Protein AF-A0A1G6JTI0-F1 (afdb_monomer_lite)

Radius of gyration: 22.07 Å; chains: 1; bounding box: 32×40×83 Å

Organism: NCBI:txid938405

Foldseek 3Di:
DDDDDDDDDPPPPPDPPPDWDAKDKAKEWEQEPFFWAFKFKDAVVDDPPGDTPCHPPHTQDHGGMDMDMDGTQGQMKMKIATPVRDIDIDTRAGRVPFRYWYDYDVDIDTD

Sequence (111 aa):
MRHLLLLALLAGCAGPQGARCGPSQAVVENASSQPIEQLYLSPEGGPDSAADLLGQSPPLPTPGSMPVTLEGRGPYRLRLVWVTGRASELGNIDGCRTRRITIRDGILQAG

Structure (mmCIF, N/CA/C/O backbone):
data_AF-A0A1G6JTI0-F1
#
_entry.id   AF-A0A1G6JTI0-F1
#
loop_
_atom_site.group_PDB
_atom_site.id
_atom_site.type_symbol
_atom_site.label_atom_id
_atom_site.label_alt_id
_atom_site.label_comp_id
_atom_site.label_asym_id
_atom_site.label_entity_id
_atom_site.label_seq_id
_atom_site.pdbx_PDB_ins_code
_atom_site.Cartn_x
_atom_site.Cartn_y
_atom_site.Cartn_z
_atom_site.occupancy
_atom_site.B_iso_or_equiv
_atom_site.auth_seq_id
_atom_site.auth_comp_id
_atom_site.auth_asym_id
_atom_site.auth_atom_id
_atom_site.pdbx_PDB_model_num
ATOM 1 N N . MET A 1 1 ? 21.558 -30.245 -66.453 1.00 47.78 1 MET A N 1
ATOM 2 C CA . MET A 1 1 ? 22.408 -29.348 -65.637 1.00 47.78 1 MET A CA 1
ATOM 3 C C . MET A 1 1 ? 21.468 -28.346 -64.965 1.00 47.78 1 MET A C 1
ATOM 5 O O . MET A 1 1 ? 21.078 -27.382 -65.594 1.00 47.78 1 MET A O 1
ATOM 9 N N . ARG A 1 2 ? 20.731 -28.695 -63.906 1.00 65.88 2 ARG A N 1
ATOM 10 C CA . ARG A 1 2 ? 21.108 -28.708 -62.478 1.00 65.88 2 ARG A CA 1
ATOM 11 C C . ARG A 1 2 ? 22.018 -27.554 -62.050 1.00 65.88 2 ARG A C 1
ATOM 13 O O . ARG A 1 2 ? 23.191 -27.784 -61.806 1.00 65.88 2 ARG A O 1
ATOM 20 N N . HIS A 1 3 ? 21.426 -26.378 -61.862 1.00 47.09 3 HIS A N 1
ATOM 21 C CA . HIS A 1 3 ? 21.886 -25.421 -60.858 1.00 47.09 3 HIS A CA 1
ATOM 22 C C . HIS A 1 3 ? 20.681 -24.956 -60.036 1.00 47.09 3 HIS A C 1
ATOM 24 O O . HIS A 1 3 ? 19.933 -24.070 -60.432 1.00 47.09 3 HIS A O 1
ATOM 30 N N . LEU A 1 4 ? 20.481 -25.641 -58.903 1.00 60.12 4 LEU A N 1
ATOM 31 C CA . LEU A 1 4 ? 19.765 -25.099 -57.755 1.00 60.12 4 LEU A CA 1
ATOM 32 C C . LEU A 1 4 ? 20.536 -23.863 -57.280 1.00 60.12 4 LEU A C 1
ATOM 34 O O . LEU A 1 4 ? 21.728 -23.979 -56.995 1.00 60.12 4 LEU A O 1
ATOM 38 N N . LEU A 1 5 ? 19.859 -22.733 -57.106 1.00 59.22 5 LEU A N 1
ATOM 39 C CA . LEU A 1 5 ? 20.320 -21.702 -56.184 1.00 59.22 5 LEU A CA 1
ATOM 40 C C . LEU A 1 5 ? 19.212 -21.431 -55.173 1.00 59.22 5 LEU A C 1
ATOM 42 O O . LEU A 1 5 ? 18.189 -20.819 -55.471 1.00 59.22 5 LEU A O 1
ATOM 46 N N . LEU A 1 6 ? 19.442 -21.983 -53.981 1.00 61.78 6 LEU A N 1
ATOM 47 C CA . LEU A 1 6 ? 18.725 -21.687 -52.757 1.00 61.78 6 LEU A CA 1
ATOM 48 C C . LEU A 1 6 ? 18.974 -20.221 -52.391 1.00 61.78 6 LEU A C 1
ATOM 50 O O . LEU A 1 6 ? 20.123 -19.828 -52.191 1.00 61.78 6 LEU A O 1
ATOM 54 N N . LEU A 1 7 ? 17.909 -19.437 -52.250 1.00 59.31 7 LEU A N 1
ATOM 55 C CA . LEU A 1 7 ? 17.964 -18.141 -51.583 1.00 59.31 7 LEU A CA 1
ATOM 56 C C . LEU A 1 7 ? 17.399 -18.286 -50.172 1.00 59.31 7 LEU A C 1
ATOM 58 O O . LEU A 1 7 ? 16.296 -18.783 -49.956 1.00 59.31 7 LEU A O 1
ATOM 62 N N . ALA A 1 8 ? 18.264 -17.919 -49.234 1.00 62.25 8 ALA A N 1
ATOM 63 C CA . ALA A 1 8 ? 18.180 -18.132 -47.805 1.00 62.25 8 ALA A CA 1
ATOM 64 C C . ALA A 1 8 ? 16.937 -17.501 -47.161 1.00 62.25 8 ALA A C 1
ATOM 66 O O . ALA A 1 8 ? 16.649 -16.318 -47.337 1.00 62.25 8 ALA A O 1
ATOM 67 N N . LEU A 1 9 ? 16.259 -18.298 -46.334 1.00 62.22 9 LEU A N 1
ATOM 68 C CA . LEU A 1 9 ? 15.294 -17.841 -45.341 1.00 62.22 9 LEU A CA 1
ATOM 69 C C . LEU A 1 9 ? 16.033 -17.059 -44.246 1.00 62.22 9 LEU A C 1
ATOM 71 O O . LEU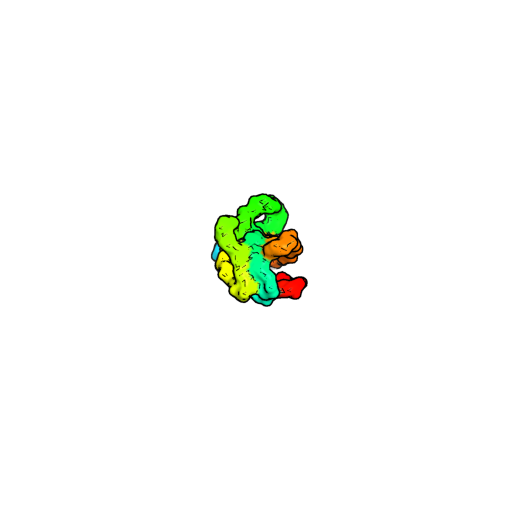 A 1 9 ? 16.624 -17.647 -43.342 1.00 62.22 9 LEU A O 1
ATOM 75 N N . LEU A 1 10 ? 15.981 -15.731 -44.305 1.00 62.00 10 LEU A N 1
ATOM 76 C CA . LEU A 1 10 ? 16.309 -14.879 -43.164 1.00 62.00 10 LEU A CA 1
ATOM 77 C C . LEU A 1 10 ? 15.088 -14.816 -42.240 1.00 62.00 10 LEU A C 1
ATOM 79 O O . LEU A 1 10 ? 14.295 -13.877 -42.280 1.00 62.00 10 LEU A O 1
ATOM 83 N N . ALA A 1 11 ? 14.925 -15.845 -41.408 1.00 60.16 11 ALA A N 1
ATOM 84 C CA . ALA A 1 11 ? 14.060 -15.778 -40.239 1.00 60.16 11 ALA A CA 1
ATOM 85 C C . ALA A 1 11 ? 14.731 -14.857 -39.209 1.00 60.16 11 ALA A C 1
ATOM 87 O O . ALA A 1 11 ? 15.565 -15.283 -38.412 1.00 60.16 11 ALA A O 1
ATOM 88 N N . GLY A 1 12 ? 14.413 -13.564 -39.272 1.00 56.69 12 GLY A N 1
ATOM 89 C CA . GLY A 1 12 ? 14.781 -12.618 -38.230 1.00 56.69 12 GLY A CA 1
ATOM 90 C C . GLY A 1 12 ? 14.101 -13.025 -36.928 1.00 56.69 12 GLY A C 1
ATOM 91 O O . GLY A 1 12 ? 12.892 -12.860 -36.779 1.00 56.69 12 GLY A O 1
ATOM 92 N N . CYS A 1 13 ? 14.872 -13.563 -35.986 1.00 52.47 13 CYS A N 1
ATOM 93 C CA . CYS A 1 13 ? 14.437 -13.737 -34.609 1.00 52.47 13 CYS A CA 1
ATOM 94 C C . CYS A 1 13 ? 14.191 -12.353 -33.993 1.00 52.47 13 CYS A C 1
ATOM 96 O O . CYS A 1 13 ? 15.066 -11.785 -33.342 1.00 52.47 13 CYS A O 1
ATOM 98 N N . ALA A 1 14 ? 12.990 -11.805 -34.170 1.00 61.97 14 ALA A N 1
ATOM 99 C CA . ALA A 1 14 ? 12.449 -10.827 -33.242 1.00 61.97 14 ALA A CA 1
ATOM 100 C C . ALA A 1 14 ? 12.156 -11.578 -31.936 1.00 61.97 14 ALA A C 1
ATOM 102 O O . ALA A 1 14 ? 11.038 -12.025 -31.687 1.00 61.97 14 ALA A O 1
ATOM 103 N N . GLY A 1 15 ? 13.200 -11.800 -31.133 1.00 58.91 15 GLY A N 1
ATOM 104 C CA . GLY A 1 15 ? 13.031 -12.284 -29.770 1.00 58.91 15 GLY A CA 1
ATOM 105 C C . GLY A 1 15 ? 12.075 -11.341 -29.034 1.00 58.91 15 GLY A C 1
ATOM 106 O O . GLY A 1 15 ? 12.094 -10.134 -29.306 1.00 58.91 15 GLY A O 1
ATOM 107 N N . PRO A 1 16 ? 11.216 -11.848 -28.135 1.00 55.41 16 PRO A N 1
ATOM 108 C CA . PRO A 1 16 ? 10.340 -10.993 -27.359 1.00 55.41 16 PRO A CA 1
ATOM 109 C C . PRO A 1 16 ? 11.230 -10.034 -26.575 1.00 55.41 16 PRO A C 1
ATOM 111 O O . PRO A 1 16 ? 11.924 -10.418 -25.635 1.00 55.41 16 PRO A O 1
ATOM 114 N N . GLN A 1 17 ? 11.239 -8.775 -27.003 1.00 58.72 17 GLN A N 1
ATOM 115 C CA . GLN A 1 17 ? 11.783 -7.672 -26.239 1.00 58.72 17 GLN A CA 1
ATOM 116 C C . GLN A 1 17 ? 10.899 -7.609 -24.999 1.00 58.72 17 GLN A C 1
ATOM 118 O O . GLN A 1 17 ? 9.807 -7.046 -25.047 1.00 58.72 17 GLN A O 1
ATOM 123 N N . GLY A 1 18 ? 11.293 -8.317 -23.9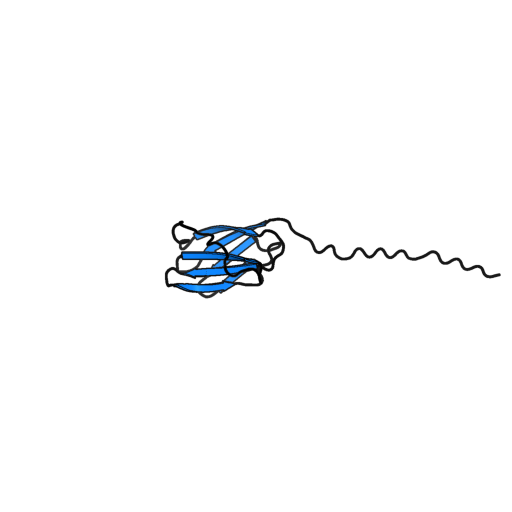36 1.00 56.34 18 GLY A N 1
ATOM 124 C CA . GLY A 1 18 ? 10.550 -8.350 -22.686 1.00 56.34 18 GLY A CA 1
ATOM 125 C C . GLY A 1 18 ? 10.293 -6.908 -22.295 1.00 56.34 18 GLY A C 1
ATOM 126 O O . GLY A 1 18 ? 11.250 -6.188 -22.027 1.00 56.34 18 GLY A O 1
ATOM 127 N N . ALA A 1 19 ? 9.033 -6.473 -22.387 1.00 58.88 19 ALA A N 1
ATOM 128 C CA . ALA A 1 19 ? 8.677 -5.070 -22.256 1.00 58.88 19 ALA A CA 1
ATOM 129 C C . ALA A 1 19 ? 9.246 -4.547 -20.934 1.00 58.88 19 ALA A C 1
ATOM 131 O O . ALA A 1 19 ? 8.755 -4.901 -19.856 1.00 58.88 19 ALA A O 1
ATOM 132 N N . ARG A 1 20 ? 10.334 -3.779 -21.019 1.00 72.06 20 ARG A N 1
ATOM 133 C CA . ARG A 1 20 ? 10.845 -2.995 -19.905 1.00 72.06 20 ARG A CA 1
ATOM 134 C C . ARG A 1 20 ? 9.880 -1.827 -19.810 1.00 72.06 20 ARG A C 1
ATOM 136 O O . ARG A 1 20 ? 9.929 -0.925 -20.639 1.00 72.06 20 ARG A O 1
ATOM 143 N N . CYS A 1 21 ? 8.922 -1.914 -18.894 1.00 85.44 21 CYS A N 1
ATOM 144 C CA . CYS A 1 21 ? 8.162 -0.732 -18.529 1.00 85.44 21 CYS A CA 1
ATOM 145 C C . CYS A 1 21 ? 9.095 0.205 -17.757 1.00 85.44 21 CYS A C 1
ATOM 147 O O . CYS A 1 21 ? 9.980 -0.258 -17.034 1.00 85.44 21 CYS A O 1
ATOM 149 N N . GLY A 1 22 ? 8.920 1.508 -17.960 1.00 89.44 22 GLY A N 1
ATOM 150 C CA . GLY A 1 22 ? 9.573 2.506 -17.122 1.00 89.44 22 GLY A CA 1
ATOM 151 C C . GLY A 1 22 ? 8.922 2.597 -15.737 1.00 89.44 22 GLY A C 1
ATOM 152 O O . GLY A 1 22 ? 8.016 1.811 -15.429 1.00 89.44 22 GLY A O 1
ATOM 153 N N . PRO A 1 23 ? 9.343 3.589 -14.939 1.00 93.19 23 PRO A N 1
ATOM 154 C CA . PRO A 1 23 ? 8.729 3.894 -13.660 1.00 93.19 23 PRO A CA 1
ATOM 155 C C . PRO A 1 23 ? 7.220 4.088 -13.784 1.00 93.19 23 PRO A C 1
ATOM 157 O O . PRO A 1 23 ? 6.707 4.620 -14.774 1.00 93.19 23 PRO A O 1
ATOM 160 N N . SER A 1 24 ? 6.501 3.626 -12.775 1.00 93.06 24 SER A N 1
ATOM 161 C CA . SER A 1 24 ? 5.057 3.484 -12.814 1.00 93.06 24 SER A CA 1
ATOM 162 C C . SER A 1 24 ? 4.477 3.813 -11.437 1.00 93.06 24 SER A C 1
ATOM 164 O O . SER A 1 24 ? 5.050 3.451 -10.412 1.00 93.06 24 SER A O 1
ATOM 166 N N . GLN A 1 25 ? 3.366 4.554 -11.403 1.00 96.19 25 GLN A N 1
ATOM 167 C CA . GLN A 1 25 ? 2.680 4.868 -10.149 1.00 96.19 25 GLN A CA 1
ATOM 168 C C . GLN A 1 25 ? 1.652 3.788 -9.816 1.00 96.19 25 GLN A C 1
ATOM 170 O O . GLN A 1 25 ? 0.908 3.326 -10.694 1.00 96.19 25 GLN A O 1
ATOM 175 N N . ALA A 1 26 ? 1.598 3.438 -8.535 1.00 97.44 26 ALA A N 1
ATOM 176 C CA . ALA A 1 26 ? 0.549 2.642 -7.924 1.00 97.44 26 ALA A CA 1
ATOM 177 C C . ALA A 1 26 ? 0.048 3.329 -6.646 1.00 97.44 26 ALA A C 1
ATOM 179 O O . ALA A 1 26 ? 0.697 4.219 -6.098 1.00 97.44 26 ALA A O 1
ATOM 180 N N . VAL A 1 27 ? -1.118 2.915 -6.164 1.00 98.50 27 VAL A N 1
ATOM 181 C CA . VAL A 1 27 ? -1.680 3.378 -4.890 1.00 98.50 27 VAL A CA 1
ATOM 182 C C . VAL A 1 27 ? -1.722 2.207 -3.926 1.00 98.50 27 VAL A C 1
ATOM 184 O O . VAL A 1 27 ? -2.291 1.173 -4.279 1.00 98.50 27 VAL A O 1
ATOM 187 N N . VAL A 1 28 ? -1.179 2.360 -2.715 1.00 98.44 28 VAL A N 1
ATOM 188 C CA . VAL A 1 28 ? -1.507 1.434 -1.622 1.00 98.44 28 VAL A CA 1
ATOM 189 C C . VAL A 1 28 ? -2.682 1.992 -0.834 1.00 98.44 28 VAL A C 1
ATOM 191 O O . VAL A 1 28 ? -2.697 3.157 -0.442 1.00 98.44 28 VAL A O 1
ATOM 194 N N . GLU A 1 29 ? -3.691 1.153 -0.658 1.00 98.62 29 GLU A N 1
ATOM 195 C CA . GLU A 1 29 ? -4.968 1.467 -0.037 1.00 98.62 29 GLU A CA 1
ATOM 196 C C . GLU A 1 29 ? -5.116 0.627 1.231 1.00 98.62 29 GLU A C 1
ATOM 198 O O . GLU A 1 29 ? -5.204 -0.603 1.171 1.00 98.62 29 GLU A O 1
ATOM 203 N N . ASN A 1 30 ? -5.161 1.298 2.379 1.00 98.50 30 ASN A N 1
ATOM 204 C CA . ASN A 1 30 ? -5.548 0.693 3.638 1.00 98.50 30 ASN A CA 1
ATOM 205 C C . ASN A 1 30 ? -7.079 0.648 3.729 1.00 98.50 30 ASN A C 1
ATOM 207 O O . ASN A 1 30 ? -7.730 1.625 4.102 1.00 98.50 30 ASN A O 1
ATOM 211 N N . ALA A 1 31 ? -7.641 -0.503 3.370 1.00 98.19 31 ALA A N 1
ATOM 212 C CA . ALA A 1 31 ? -9.060 -0.831 3.485 1.00 98.19 31 ALA A CA 1
ATOM 213 C C . ALA A 1 31 ? -9.312 -1.851 4.614 1.00 98.19 31 ALA A C 1
ATOM 215 O O . ALA A 1 31 ? -10.278 -2.616 4.563 1.00 98.19 31 ALA A O 1
ATOM 216 N N . SER A 1 32 ? -8.406 -1.910 5.592 1.00 97.81 32 SER A N 1
ATOM 217 C CA . SER A 1 32 ? -8.482 -2.805 6.746 1.00 97.81 32 SER A CA 1
ATOM 218 C C . SER A 1 32 ? -9.158 -2.132 7.945 1.00 97.81 32 SER A C 1
ATOM 220 O O . SER A 1 32 ? -9.600 -0.984 7.869 1.00 97.81 32 SER A O 1
ATOM 222 N N . SER A 1 33 ? -9.208 -2.835 9.073 1.00 96.94 33 SER A N 1
ATOM 223 C CA . SER A 1 33 ? -9.684 -2.305 10.354 1.00 96.94 33 SER A CA 1
ATOM 224 C C . SER A 1 33 ? -8.618 -1.559 11.174 1.00 96.94 33 SER A C 1
ATOM 226 O O . SER A 1 33 ? -8.952 -0.993 12.215 1.00 96.94 33 SER A O 1
ATOM 228 N N . GLN A 1 34 ? -7.348 -1.554 10.750 1.00 97.69 34 GLN A N 1
ATOM 229 C CA . GLN A 1 34 ? -6.223 -1.067 11.559 1.00 97.69 34 GLN A CA 1
ATOM 230 C C . GLN A 1 34 ? -5.331 -0.072 10.800 1.00 97.69 34 GLN A C 1
ATOM 232 O O . GLN A 1 34 ? -5.047 -0.272 9.619 1.00 97.69 34 GLN A O 1
ATOM 237 N N . PRO A 1 35 ? -4.820 0.981 11.464 1.00 98.25 35 PRO A N 1
ATOM 238 C CA . PRO A 1 35 ? -3.794 1.832 10.875 1.00 98.25 35 PRO A CA 1
ATOM 239 C C . PRO A 1 35 ? -2.470 1.086 10.660 1.00 98.25 35 PRO A C 1
ATOM 241 O O . PRO A 1 35 ? -2.107 0.182 11.422 1.00 98.25 35 PRO A O 1
ATOM 244 N N . ILE A 1 36 ? -1.729 1.509 9.640 1.00 98.31 36 ILE A N 1
ATOM 245 C CA . ILE A 1 36 ? -0.403 0.978 9.305 1.00 98.31 36 ILE A CA 1
ATOM 246 C C . ILE A 1 36 ? 0.644 1.977 9.782 1.00 98.31 36 ILE A C 1
ATOM 248 O O . ILE A 1 36 ? 0.626 3.129 9.362 1.00 98.31 36 ILE A O 1
ATOM 252 N N . GLU A 1 37 ? 1.540 1.537 10.656 1.00 97.75 37 GLU A N 1
ATOM 253 C CA . GLU A 1 37 ? 2.589 2.374 11.240 1.00 97.75 37 GLU A CA 1
ATOM 254 C C . GLU A 1 37 ? 3.826 2.460 10.347 1.00 97.75 37 GLU A C 1
ATOM 256 O O . GLU A 1 37 ? 4.443 3.514 10.281 1.00 97.75 37 GLU A O 1
ATOM 261 N N . GLN A 1 38 ? 4.164 1.378 9.638 1.00 97.31 38 GLN A N 1
ATOM 262 C CA . GLN A 1 38 ? 5.346 1.327 8.772 1.00 97.31 38 GLN A CA 1
ATOM 263 C C . GLN A 1 38 ? 5.012 0.64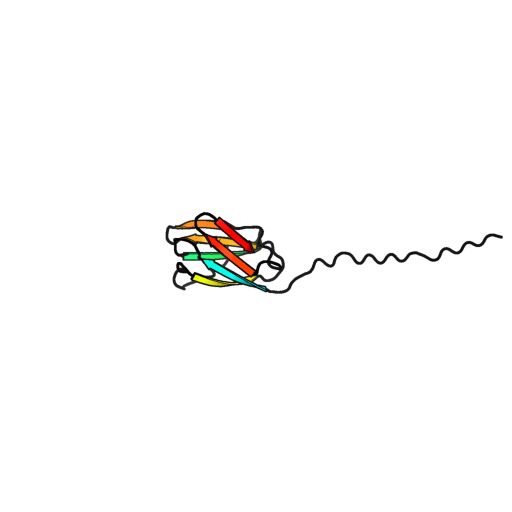1 7.453 1.00 97.31 38 GLN A C 1
ATOM 265 O O . GLN A 1 38 ? 4.298 -0.370 7.434 1.00 97.31 38 GLN A O 1
ATOM 270 N N . LEU A 1 39 ? 5.558 1.156 6.352 1.00 97.12 39 LEU A N 1
ATOM 271 C CA . LEU A 1 39 ? 5.344 0.609 5.017 1.00 97.12 39 LEU A CA 1
ATOM 272 C C . LEU A 1 39 ? 6.654 0.572 4.235 1.00 97.12 39 LEU A C 1
ATOM 274 O O . LEU A 1 39 ? 7.318 1.585 4.060 1.00 97.12 39 LEU A O 1
ATOM 278 N N . TYR A 1 40 ? 6.986 -0.589 3.688 1.00 96.38 40 TYR A N 1
ATOM 279 C CA . TYR A 1 40 ? 8.209 -0.816 2.933 1.00 96.38 40 TYR A CA 1
ATOM 280 C C . TYR A 1 40 ? 7.873 -1.413 1.573 1.00 96.38 40 TYR A C 1
ATOM 282 O O . TYR A 1 40 ? 7.072 -2.346 1.478 1.00 96.38 40 TYR A O 1
ATOM 290 N N . LEU A 1 41 ? 8.521 -0.908 0.526 1.00 95.56 41 LEU A N 1
ATOM 291 C CA . LEU A 1 41 ? 8.433 -1.447 -0.827 1.00 95.56 41 LEU A CA 1
ATOM 292 C C . LEU A 1 41 ? 9.845 -1.627 -1.373 1.00 95.56 41 LEU A C 1
ATOM 294 O O . LEU A 1 41 ? 10.612 -0.668 -1.450 1.00 95.56 41 LEU A O 1
ATOM 298 N N . SER A 1 42 ? 10.190 -2.850 -1.756 1.00 94.25 42 SER A N 1
ATOM 299 C CA . SER A 1 42 ? 11.513 -3.173 -2.288 1.00 94.25 42 SER A CA 1
ATOM 300 C C . SER A 1 42 ? 11.431 -4.179 -3.433 1.00 94.25 42 SER A C 1
ATOM 302 O O . SER A 1 42 ? 10.461 -4.933 -3.523 1.00 94.25 42 SER A O 1
ATOM 304 N N . PRO A 1 43 ? 12.422 -4.212 -4.340 1.00 93.62 43 PRO A N 1
ATOM 305 C CA . PRO A 1 43 ? 12.581 -5.334 -5.258 1.00 93.62 43 PRO A CA 1
ATOM 306 C C . PRO A 1 43 ? 12.748 -6.643 -4.475 1.00 93.62 43 PRO A C 1
ATOM 308 O O . PRO A 1 43 ? 13.444 -6.673 -3.456 1.00 93.62 43 PRO A O 1
ATOM 311 N N . GLU A 1 44 ? 12.153 -7.738 -4.945 1.00 91.31 44 GLU A N 1
ATOM 312 C CA . GLU A 1 44 ? 12.393 -9.047 -4.336 1.00 91.31 44 GLU A CA 1
ATOM 313 C C . GLU A 1 44 ? 13.867 -9.444 -4.464 1.00 91.31 44 GLU A C 1
ATOM 315 O O . GLU A 1 44 ? 14.499 -9.253 -5.503 1.00 91.31 44 GLU A O 1
ATOM 320 N N . GLY A 1 45 ? 14.427 -9.983 -3.379 1.00 83.00 45 GLY A N 1
ATOM 321 C CA . GLY A 1 45 ? 15.858 -10.289 -3.285 1.00 83.00 45 GLY A CA 1
ATOM 322 C C . GLY A 1 45 ? 16.757 -9.057 -3.115 1.00 83.00 45 GLY A C 1
ATOM 323 O O . GLY A 1 45 ? 17.970 -9.210 -2.988 1.00 83.00 45 GLY A O 1
ATOM 324 N N . GLY A 1 46 ? 16.182 -7.849 -3.091 1.00 78.81 46 GLY A N 1
ATOM 325 C CA . GLY A 1 46 ? 16.866 -6.639 -2.651 1.00 78.81 46 GLY A CA 1
ATOM 326 C C . GLY A 1 46 ? 17.139 -6.644 -1.140 1.00 78.81 46 GLY A C 1
ATOM 327 O O . GLY A 1 46 ? 16.659 -7.525 -0.424 1.00 78.81 46 GLY A O 1
ATOM 328 N N . PRO A 1 47 ? 17.910 -5.667 -0.639 1.00 76.31 47 PRO A N 1
ATOM 329 C CA . PRO A 1 47 ? 18.193 -5.556 0.786 1.00 76.31 47 PRO A CA 1
ATOM 330 C C . PRO A 1 47 ? 16.904 -5.368 1.596 1.00 76.31 47 PRO A C 1
ATOM 332 O O . PRO A 1 47 ? 16.025 -4.595 1.212 1.00 76.31 47 PRO A O 1
ATOM 335 N N . ASP A 1 48 ? 16.835 -6.015 2.760 1.00 68.31 48 ASP A N 1
ATOM 336 C CA . ASP A 1 48 ? 15.722 -5.860 3.712 1.00 68.31 48 ASP A CA 1
ATOM 337 C C . ASP A 1 48 ? 15.638 -4.435 4.294 1.00 68.31 48 ASP A C 1
ATOM 339 O O . ASP A 1 48 ? 14.632 -4.042 4.878 1.00 68.31 48 ASP A O 1
ATOM 343 N N . SER A 1 49 ? 16.695 -3.641 4.106 1.00 63.78 49 SER A N 1
ATOM 344 C CA . SER A 1 49 ? 16.881 -2.272 4.598 1.00 63.78 49 SER A CA 1
ATOM 345 C C . SER A 1 49 ? 16.144 -1.207 3.772 1.00 63.78 49 SER A C 1
ATOM 347 O O . SER A 1 49 ? 16.661 -0.104 3.589 1.00 63.78 49 SER A O 1
ATOM 349 N N . ALA A 1 50 ? 14.967 -1.521 3.230 1.00 83.81 50 ALA A N 1
ATOM 350 C CA . ALA A 1 50 ? 14.157 -0.524 2.539 1.00 83.81 50 ALA A CA 1
ATOM 351 C C . ALA A 1 50 ? 13.797 0.620 3.499 1.00 83.81 50 ALA A C 1
ATOM 353 O O . ALA A 1 50 ? 13.512 0.390 4.675 1.00 83.81 50 ALA A O 1
ATOM 354 N N . ALA A 1 51 ? 13.817 1.856 3.000 1.00 91.38 51 ALA A N 1
ATOM 355 C CA . ALA A 1 51 ? 13.350 2.990 3.781 1.00 91.38 51 ALA A CA 1
ATOM 356 C C . ALA A 1 51 ? 11.846 2.849 4.055 1.00 91.38 51 ALA A C 1
ATOM 358 O O . ALA A 1 51 ? 11.094 2.404 3.185 1.00 91.38 51 ALA A O 1
ATOM 359 N N . ASP A 1 52 ? 11.422 3.244 5.255 1.00 95.12 52 ASP A N 1
ATOM 360 C CA . ASP A 1 52 ? 10.001 3.364 5.565 1.00 95.12 52 ASP A CA 1
ATOM 361 C C . ASP A 1 52 ? 9.400 4.499 4.730 1.00 95.12 52 ASP A C 1
ATOM 363 O O . ASP A 1 52 ? 9.845 5.647 4.802 1.00 95.12 52 ASP A O 1
ATOM 367 N N . LEU A 1 53 ? 8.400 4.162 3.922 1.00 95.81 53 LEU A N 1
ATOM 368 C CA . LEU A 1 53 ? 7.719 5.075 3.014 1.00 95.81 53 LEU A CA 1
ATOM 369 C C . LEU A 1 53 ? 6.816 6.069 3.748 1.00 95.81 53 LEU A C 1
ATOM 371 O O . LEU A 1 53 ? 6.517 7.126 3.195 1.00 95.81 53 LEU A O 1
ATOM 375 N N . LEU A 1 54 ? 6.380 5.751 4.971 1.00 96.00 54 LEU A N 1
ATOM 376 C CA . LEU A 1 54 ? 5.655 6.697 5.824 1.00 96.00 54 LEU A CA 1
ATOM 377 C C . LEU A 1 54 ? 6.626 7.662 6.516 1.00 96.00 54 LEU A C 1
ATOM 379 O O . LEU A 1 54 ? 6.302 8.834 6.733 1.00 96.00 54 LEU A O 1
ATOM 383 N N . GLY A 1 55 ? 7.848 7.203 6.795 1.00 90.81 55 GLY A N 1
ATOM 384 C CA . GLY A 1 55 ? 8.904 7.995 7.411 1.00 90.81 55 GLY A CA 1
ATOM 385 C C . GLY A 1 55 ? 8.497 8.502 8.795 1.00 90.81 55 GLY A C 1
ATOM 386 O O . GLY A 1 55 ? 8.241 7.720 9.699 1.00 90.81 55 GLY A O 1
ATOM 387 N N . GLN A 1 56 ? 8.457 9.826 8.966 1.00 88.44 56 GLN A N 1
ATOM 388 C CA . GLN A 1 56 ? 8.000 10.473 10.208 1.00 88.44 56 GLN A CA 1
ATOM 389 C C . GLN A 1 56 ? 6.519 10.886 10.157 1.00 88.44 56 GLN A C 1
ATOM 391 O O . GLN A 1 56 ? 6.036 11.582 11.050 1.00 88.44 56 GLN A O 1
ATOM 396 N N . SER A 1 57 ? 5.805 10.522 9.091 1.00 89.75 57 SER A N 1
ATOM 397 C CA . SER A 1 57 ? 4.383 10.833 8.958 1.00 89.75 57 SER A CA 1
ATOM 398 C C . SER A 1 57 ? 3.561 10.027 9.967 1.00 89.75 57 SER A C 1
ATOM 400 O O . SER A 1 57 ? 3.986 8.951 10.388 1.00 89.75 57 SER A O 1
ATOM 402 N N . PRO A 1 58 ? 2.358 10.498 10.338 1.00 94.81 58 PRO A N 1
ATOM 403 C CA . PRO A 1 58 ? 1.418 9.675 11.086 1.00 94.81 58 PRO A CA 1
ATOM 404 C C . PRO A 1 58 ? 1.132 8.340 10.372 1.00 94.81 58 PRO A C 1
ATOM 406 O O . PRO A 1 58 ? 1.220 8.288 9.139 1.00 94.81 58 PRO A O 1
ATOM 409 N N . PRO A 1 59 ? 0.720 7.293 11.113 1.00 97.69 59 PRO A N 1
ATOM 410 C CA . PRO A 1 59 ? 0.287 6.028 10.529 1.00 97.69 59 PRO A CA 1
ATOM 411 C C . PRO A 1 59 ? -0.744 6.225 9.412 1.00 97.69 59 PRO A C 1
ATOM 413 O O . PRO A 1 59 ? -1.634 7.073 9.527 1.00 97.69 59 PRO A O 1
ATOM 416 N N . LEU A 1 60 ? -0.675 5.409 8.357 1.00 98.19 60 LEU A N 1
ATOM 417 C CA . LEU A 1 60 ? -1.671 5.412 7.287 1.00 98.19 60 LEU A CA 1
ATOM 418 C C . LEU A 1 60 ? -3.031 4.980 7.876 1.00 98.19 60 LEU A C 1
ATOM 420 O O . LEU A 1 60 ? -3.160 3.828 8.310 1.00 98.19 60 LEU A O 1
ATOM 424 N N . PRO A 1 61 ? -4.041 5.871 7.923 1.00 97.94 61 PRO A N 1
ATOM 425 C CA . PRO A 1 61 ? -5.281 5.624 8.655 1.00 97.94 61 PRO A CA 1
ATOM 426 C C . PRO A 1 61 ? -6.180 4.596 7.957 1.00 97.94 61 PRO A C 1
ATOM 428 O O . PRO A 1 61 ? -5.895 4.148 6.847 1.00 97.94 61 PRO A O 1
ATOM 431 N N . THR A 1 62 ? -7.291 4.257 8.619 1.00 95.88 62 THR A N 1
ATOM 432 C CA . THR A 1 62 ? -8.392 3.456 8.068 1.00 95.88 62 THR A CA 1
ATOM 433 C C . THR A 1 62 ? -9.646 4.334 7.923 1.00 95.88 62 THR A C 1
ATOM 435 O O . THR A 1 62 ? -10.095 4.895 8.925 1.00 95.88 62 THR A O 1
ATOM 438 N N . PRO A 1 63 ? -10.249 4.446 6.725 1.00 96.12 63 PRO A N 1
ATOM 439 C CA . PRO A 1 63 ? -9.631 4.169 5.428 1.00 96.12 63 PRO A CA 1
ATOM 440 C C . PRO A 1 63 ? -8.509 5.178 5.123 1.00 96.12 63 PRO A C 1
ATOM 442 O O . PRO A 1 63 ? -8.539 6.318 5.588 1.00 96.12 63 PRO A O 1
ATOM 445 N N . GLY A 1 64 ? -7.536 4.780 4.309 1.00 97.81 64 GLY A N 1
ATOM 446 C CA . GLY A 1 64 ? -6.428 5.648 3.909 1.00 97.81 64 GLY A CA 1
ATOM 447 C C . GLY A 1 64 ? -5.734 5.152 2.648 1.00 97.81 64 GLY A C 1
ATOM 448 O O . GLY A 1 64 ? -5.837 3.982 2.288 1.00 97.81 64 GLY A O 1
ATOM 449 N N . SER A 1 65 ? -5.019 6.033 1.954 1.00 98.00 65 SER A N 1
ATOM 450 C CA . SER A 1 65 ? -4.236 5.644 0.780 1.00 98.00 65 SER A CA 1
ATOM 451 C C . SER A 1 65 ? -3.018 6.530 0.586 1.00 98.00 65 SER A C 1
ATOM 453 O O . SER A 1 65 ? -3.074 7.719 0.901 1.00 98.00 65 SER A O 1
ATOM 455 N N . MET A 1 66 ? -1.962 5.980 -0.006 1.00 97.75 66 MET A N 1
ATOM 456 C CA . MET A 1 66 ? -0.789 6.746 -0.419 1.00 97.75 66 MET A CA 1
ATOM 457 C C . MET A 1 66 ? -0.260 6.278 -1.780 1.00 97.75 66 MET A C 1
ATOM 459 O O . MET A 1 66 ? -0.347 5.086 -2.098 1.00 97.75 66 MET A O 1
ATOM 463 N N . PRO A 1 67 ? 0.286 7.192 -2.599 1.00 97.56 67 PRO A N 1
ATOM 464 C CA . PRO A 1 67 ? 0.961 6.817 -3.830 1.00 97.56 67 PRO A CA 1
ATOM 465 C C . PRO A 1 67 ? 2.321 6.173 -3.535 1.00 97.56 67 PRO A C 1
ATOM 467 O O . PRO A 1 67 ? 3.009 6.548 -2.586 1.00 97.56 67 PRO A O 1
ATOM 470 N N . VAL A 1 68 ? 2.724 5.238 -4.390 1.00 96.31 68 VAL A N 1
ATOM 471 C CA . VAL A 1 68 ? 4.061 4.635 -4.417 1.00 96.31 68 VAL A CA 1
ATOM 472 C C . VAL A 1 68 ? 4.557 4.531 -5.857 1.00 96.31 68 VAL A C 1
ATOM 474 O O . VAL A 1 68 ? 3.763 4.415 -6.796 1.00 96.31 68 VAL A O 1
ATOM 477 N N . THR A 1 69 ? 5.877 4.551 -6.030 1.00 95.38 69 THR A N 1
ATOM 478 C CA . THR A 1 69 ? 6.520 4.399 -7.339 1.00 95.38 69 THR A CA 1
ATOM 479 C C . THR A 1 69 ? 7.153 3.017 -7.459 1.00 95.38 69 THR A C 1
ATOM 481 O O . THR A 1 69 ? 7.858 2.559 -6.562 1.00 95.38 69 THR A O 1
ATOM 484 N N . LEU A 1 70 ? 6.903 2.359 -8.588 1.00 94.62 70 LEU A N 1
ATOM 485 C CA . LEU A 1 70 ? 7.515 1.101 -9.001 1.00 94.62 70 LEU A CA 1
ATOM 486 C C . LEU A 1 70 ? 8.442 1.409 -10.179 1.00 94.62 70 LEU A C 1
ATOM 488 O O . LEU A 1 70 ? 7.976 1.735 -11.266 1.00 94.62 70 LEU A O 1
ATOM 492 N N . GLU A 1 71 ? 9.753 1.326 -9.964 1.00 92.00 71 GLU A N 1
ATOM 493 C CA . GLU A 1 71 ? 10.790 1.742 -10.931 1.00 92.00 71 GLU A CA 1
ATOM 494 C C . GLU A 1 71 ? 10.889 0.876 -12.208 1.00 92.00 71 GLU A C 1
ATOM 496 O O . GLU A 1 71 ? 11.666 1.175 -13.114 1.00 92.00 71 GLU A O 1
ATOM 501 N N . GLY A 1 72 ? 10.119 -0.208 -12.311 1.00 91.25 72 GLY A N 1
ATOM 502 C CA . GLY A 1 72 ? 10.118 -1.088 -13.474 1.00 91.25 72 GLY A CA 1
ATOM 503 C C . GLY A 1 72 ? 9.286 -2.347 -13.257 1.00 91.25 72 GLY A C 1
ATOM 504 O O . GLY A 1 72 ? 8.299 -2.344 -12.531 1.00 91.25 72 GLY A O 1
ATOM 505 N N . ARG A 1 73 ? 9.679 -3.452 -13.900 1.00 89.75 73 ARG A N 1
ATOM 506 C CA . ARG A 1 73 ? 8.890 -4.698 -13.923 1.00 89.75 73 ARG A CA 1
ATOM 507 C C . ARG A 1 73 ? 8.786 -5.417 -12.573 1.00 89.75 73 ARG A C 1
ATOM 509 O O . ARG A 1 73 ? 7.773 -6.059 -12.323 1.00 89.75 73 ARG A O 1
ATOM 516 N N . GLY A 1 74 ? 9.796 -5.322 -11.713 1.00 87.19 74 GLY A N 1
ATOM 517 C CA . GLY A 1 74 ? 9.875 -6.126 -10.489 1.00 87.19 74 GLY A CA 1
ATOM 518 C C . GLY A 1 74 ? 10.491 -7.518 -10.721 1.00 87.19 74 GLY A C 1
ATOM 519 O O . GLY A 1 74 ? 11.260 -7.670 -11.678 1.00 87.19 74 GLY A O 1
ATOM 520 N N . PRO A 1 75 ? 10.168 -8.524 -9.884 1.00 93.50 75 PRO A N 1
ATOM 521 C CA . PRO A 1 75 ? 9.112 -8.494 -8.866 1.00 93.50 75 PRO A CA 1
ATOM 522 C C . PRO A 1 75 ? 9.450 -7.610 -7.659 1.00 93.50 75 PRO A C 1
ATOM 524 O O . PRO A 1 75 ? 10.617 -7.425 -7.316 1.00 93.50 75 PRO A O 1
ATOM 527 N N . TYR A 1 76 ? 8.415 -7.052 -7.031 1.00 95.44 76 TYR A N 1
ATOM 528 C CA . TYR A 1 76 ? 8.512 -6.291 -5.785 1.00 95.44 76 TYR A CA 1
ATOM 529 C C . TYR A 1 76 ? 7.847 -7.031 -4.625 1.00 95.44 76 TYR A C 1
ATOM 531 O O . TYR A 1 76 ? 6.936 -7.842 -4.809 1.00 95.44 76 TYR A O 1
ATOM 539 N N . ARG A 1 77 ? 8.288 -6.678 -3.423 1.00 96.25 77 ARG A N 1
ATOM 540 C CA . ARG A 1 77 ? 7.729 -7.061 -2.136 1.00 96.25 77 ARG A CA 1
ATOM 541 C C . ARG A 1 77 ? 7.235 -5.811 -1.418 1.00 96.25 77 ARG A C 1
ATOM 543 O O . ARG A 1 77 ? 7.981 -4.844 -1.272 1.00 96.25 77 ARG A O 1
ATOM 550 N N . LEU A 1 78 ? 6.005 -5.863 -0.924 1.00 96.38 78 LEU A N 1
ATOM 551 C CA . LEU A 1 78 ? 5.471 -4.925 0.054 1.00 96.38 78 LEU A CA 1
ATOM 552 C C . LEU A 1 78 ? 5.505 -5.576 1.435 1.00 96.38 78 LEU A C 1
ATOM 554 O O . LEU A 1 78 ? 4.917 -6.639 1.625 1.00 96.38 78 LEU A O 1
ATOM 558 N N . ARG A 1 79 ? 6.118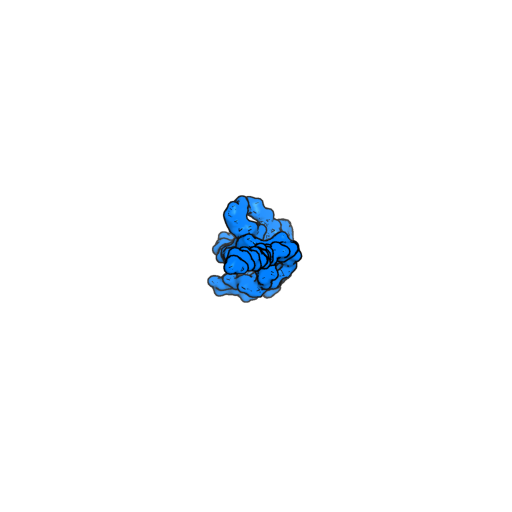 -4.915 2.410 1.00 96.50 79 ARG A N 1
ATOM 559 C CA . ARG A 1 79 ? 6.019 -5.273 3.827 1.00 96.50 79 ARG A CA 1
ATOM 560 C C . ARG A 1 79 ? 5.353 -4.131 4.577 1.00 96.50 79 ARG A C 1
ATOM 562 O O . ARG A 1 79 ? 5.664 -2.970 4.339 1.00 96.50 79 ARG A O 1
ATOM 569 N N . LEU A 1 80 ? 4.464 -4.459 5.502 1.00 96.94 80 LEU A N 1
ATOM 570 C CA . LEU A 1 80 ? 3.816 -3.483 6.371 1.00 96.94 80 LEU A CA 1
ATOM 571 C C . LEU A 1 80 ? 3.877 -3.924 7.828 1.00 96.94 80 LEU A C 1
ATOM 573 O O . LEU A 1 80 ? 3.940 -5.124 8.118 1.00 96.94 80 LEU A O 1
ATOM 577 N N . VAL A 1 81 ? 3.826 -2.947 8.727 1.00 97.00 81 VAL A N 1
ATOM 578 C CA . VAL A 1 81 ? 3.691 -3.147 10.170 1.00 97.00 81 VAL A CA 1
ATOM 579 C C . VAL A 1 81 ? 2.474 -2.366 10.648 1.00 97.00 81 VAL A C 1
ATOM 581 O O . VAL A 1 81 ? 2.346 -1.167 10.409 1.00 97.00 81 VAL A O 1
ATOM 584 N N . TRP A 1 82 ? 1.546 -3.071 11.283 1.00 97.62 82 TRP A N 1
ATOM 585 C CA . TRP A 1 82 ? 0.369 -2.492 11.922 1.00 97.62 82 TRP A CA 1
ATOM 586 C C . TRP A 1 82 ? 0.777 -1.740 13.191 1.00 97.62 82 TRP A C 1
ATOM 588 O O . TRP A 1 82 ? 1.755 -2.121 13.827 1.00 97.62 82 TRP A O 1
ATOM 598 N N . VAL A 1 83 ? -0.037 -0.787 13.653 1.00 97.19 83 VAL A N 1
ATOM 599 C CA . VAL A 1 83 ? 0.160 -0.111 14.964 1.00 97.19 83 VAL A CA 1
ATOM 600 C C . VAL A 1 83 ? 0.179 -1.062 16.174 1.00 97.19 83 VAL A C 1
ATOM 602 O O . VAL A 1 83 ? 0.510 -0.675 17.287 1.00 97.19 83 VAL A O 1
ATOM 605 N N . THR A 1 84 ? -0.203 -2.326 15.980 1.00 96.12 84 THR A N 1
ATOM 606 C CA . THR A 1 84 ? -0.101 -3.395 16.984 1.00 96.12 84 THR A CA 1
ATOM 607 C C . THR A 1 84 ? 1.274 -4.075 17.010 1.00 96.12 84 THR A C 1
ATOM 609 O O . THR A 1 84 ? 1.485 -5.000 17.791 1.00 96.12 84 THR A O 1
ATOM 612 N N . GLY A 1 85 ? 2.197 -3.681 16.129 1.00 96.06 85 GLY A N 1
ATOM 613 C CA . GLY A 1 85 ? 3.507 -4.307 15.932 1.00 96.06 85 GLY A CA 1
ATOM 614 C C . GLY A 1 85 ? 3.478 -5.582 15.083 1.00 96.06 85 GLY A C 1
ATOM 615 O O . GLY A 1 85 ? 4.525 -6.151 14.771 1.00 96.06 85 GLY A O 1
ATOM 616 N N . ARG A 1 86 ? 2.295 -6.058 14.672 1.00 96.25 86 ARG A N 1
ATOM 617 C CA . ARG A 1 86 ? 2.182 -7.212 13.772 1.00 96.25 86 ARG A CA 1
ATOM 618 C C . ARG A 1 86 ? 2.664 -6.825 12.372 1.00 96.25 86 ARG A C 1
ATOM 620 O O . ARG A 1 86 ? 2.284 -5.782 11.855 1.00 96.25 86 ARG A O 1
ATOM 627 N N . ALA A 1 87 ? 3.426 -7.703 11.724 1.00 95.81 87 ALA A N 1
ATOM 628 C CA . ALA A 1 87 ? 3.863 -7.509 10.343 1.00 95.81 87 ALA A CA 1
ATOM 629 C C . ALA A 1 87 ? 3.071 -8.370 9.346 1.00 95.81 87 ALA A C 1
ATOM 631 O O . ALA A 1 87 ? 2.530 -9.426 9.692 1.00 95.81 87 ALA A O 1
ATOM 632 N N . SER A 1 88 ? 2.997 -7.928 8.094 1.00 96.62 88 SER A N 1
ATOM 633 C CA . SER A 1 88 ? 2.449 -8.692 6.965 1.00 96.62 88 SER A CA 1
ATOM 634 C C . SER A 1 88 ? 3.214 -8.364 5.685 1.00 96.62 88 SER A C 1
ATOM 636 O O . SER A 1 88 ? 3.825 -7.301 5.579 1.00 96.62 88 SER A O 1
ATOM 638 N N . GLU A 1 89 ? 3.206 -9.289 4.729 1.00 96.19 89 GLU A N 1
ATOM 639 C CA . GLU A 1 89 ? 4.001 -9.176 3.507 1.00 96.19 89 GLU A CA 1
ATOM 640 C C . GLU A 1 89 ? 3.224 -9.675 2.285 1.00 96.19 89 GLU A C 1
ATOM 642 O O . GLU A 1 89 ? 2.467 -10.642 2.370 1.00 96.19 89 GLU A O 1
ATOM 647 N N . LEU A 1 90 ? 3.429 -9.002 1.154 1.00 97.19 90 LEU A N 1
ATOM 648 C CA . LEU A 1 90 ? 2.964 -9.383 -0.173 1.00 97.19 90 LEU A CA 1
ATOM 649 C C . LEU A 1 90 ? 4.157 -9.369 -1.132 1.00 97.19 90 LEU A C 1
ATOM 651 O O . LEU A 1 90 ? 4.742 -8.316 -1.364 1.00 97.19 90 LEU A O 1
ATOM 655 N N . GLY A 1 91 ? 4.496 -10.525 -1.697 1.00 96.12 91 GLY A N 1
ATOM 656 C CA . GLY A 1 91 ? 5.508 -10.654 -2.751 1.00 96.12 91 GLY A CA 1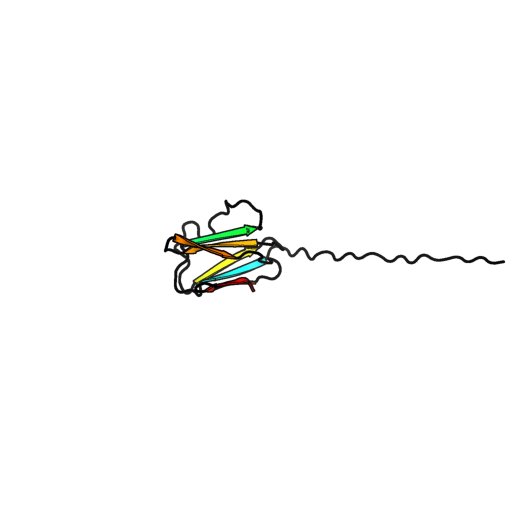
ATOM 657 C C . GLY A 1 91 ? 4.913 -10.667 -4.161 1.00 96.12 91 GLY A C 1
ATOM 658 O O . GLY A 1 91 ? 3.702 -10.543 -4.348 1.00 96.12 91 GLY A O 1
ATOM 659 N N . ASN A 1 92 ? 5.775 -10.899 -5.149 1.00 95.88 92 ASN A N 1
ATOM 660 C CA . ASN A 1 92 ? 5.466 -11.092 -6.567 1.00 95.88 92 ASN A CA 1
ATOM 661 C C . ASN A 1 92 ? 4.666 -9.948 -7.214 1.00 95.88 92 ASN A C 1
ATOM 663 O O . ASN A 1 92 ? 3.874 -10.169 -8.132 1.00 95.88 92 ASN A O 1
ATOM 667 N N . ILE A 1 93 ? 4.872 -8.713 -6.757 1.00 96.31 93 ILE A N 1
ATOM 668 C CA . ILE A 1 93 ? 4.209 -7.538 -7.327 1.00 96.31 93 ILE A CA 1
ATOM 669 C C . ILE A 1 93 ? 4.877 -7.194 -8.666 1.00 96.31 93 ILE A C 1
ATOM 671 O O . ILE A 1 93 ? 6.060 -6.849 -8.714 1.00 96.31 93 ILE A O 1
ATOM 675 N N . ASP A 1 94 ? 4.117 -7.272 -9.760 1.00 95.19 94 ASP A N 1
ATOM 676 C CA . ASP A 1 94 ? 4.557 -6.850 -11.096 1.00 95.19 94 ASP A CA 1
ATOM 677 C C . ASP A 1 94 ? 4.415 -5.329 -11.219 1.00 95.19 94 ASP A C 1
ATOM 679 O O . ASP A 1 94 ? 3.301 -4.806 -11.318 1.00 95.19 94 ASP A O 1
ATOM 683 N N . GLY A 1 95 ? 5.532 -4.608 -11.237 1.00 94.81 95 GLY A N 1
ATOM 684 C CA . GLY A 1 95 ? 5.530 -3.147 -11.298 1.00 94.81 95 GLY A CA 1
ATOM 685 C C . GLY A 1 95 ? 5.125 -2.555 -12.650 1.00 94.81 95 GLY A C 1
ATOM 686 O O . GLY A 1 95 ? 4.778 -1.374 -12.720 1.00 94.81 95 GLY A O 1
ATOM 687 N N . CYS A 1 96 ? 5.068 -3.363 -13.715 1.00 93.44 96 CYS A N 1
ATOM 688 C CA . CYS A 1 96 ? 4.500 -2.936 -14.994 1.00 93.44 96 CYS A CA 1
ATOM 689 C C . CYS A 1 96 ? 2.971 -2.953 -14.990 1.00 93.44 96 CYS A C 1
ATOM 691 O O . CYS A 1 96 ? 2.347 -2.163 -15.707 1.00 93.44 96 CYS A O 1
ATOM 693 N N . ARG A 1 97 ? 2.370 -3.886 -14.245 1.00 94.44 97 ARG A N 1
ATOM 694 C CA . ARG A 1 97 ? 0.923 -4.143 -14.274 1.00 94.44 97 ARG A CA 1
ATOM 695 C C . ARG A 1 97 ? 0.186 -3.565 -13.079 1.00 94.44 97 ARG A C 1
ATOM 697 O O . ARG A 1 97 ? -0.941 -3.118 -13.246 1.00 94.44 97 ARG A O 1
ATOM 704 N N . THR A 1 98 ? 0.825 -3.548 -11.917 1.00 96.94 98 THR A N 1
ATOM 705 C CA . THR A 1 98 ? 0.198 -3.125 -10.667 1.00 96.94 98 THR A CA 1
ATOM 706 C C . THR A 1 98 ? -0.086 -1.631 -10.693 1.00 96.94 98 THR A C 1
ATOM 708 O O . THR A 1 98 ? 0.804 -0.812 -10.930 1.00 96.94 98 THR A O 1
ATOM 711 N N . ARG A 1 99 ? -1.338 -1.272 -10.420 1.00 97.50 99 ARG A N 1
ATOM 712 C CA . ARG A 1 99 ? -1.796 0.111 -10.231 1.00 97.50 99 ARG A CA 1
ATOM 713 C C . ARG A 1 99 ? -2.378 0.325 -8.846 1.00 97.50 99 ARG A C 1
ATOM 715 O O . ARG A 1 99 ? -2.436 1.462 -8.379 1.00 97.50 99 ARG A O 1
ATOM 722 N N . ARG A 1 100 ? -2.781 -0.747 -8.170 1.00 98.31 100 ARG A N 1
ATOM 723 C CA . ARG A 1 100 ? -3.337 -0.705 -6.827 1.00 98.31 100 ARG A CA 1
ATOM 724 C C . ARG A 1 100 ? -2.829 -1.870 -5.993 1.00 98.31 100 ARG A C 1
ATOM 726 O O . ARG A 1 100 ? -2.766 -3.003 -6.455 1.00 98.31 100 ARG A O 1
ATOM 733 N N . ILE A 1 101 ? -2.519 -1.582 -4.738 1.00 98.50 101 ILE A N 1
ATOM 734 C CA . ILE A 1 101 ? -2.258 -2.581 -3.714 1.00 98.50 101 ILE A CA 1
ATOM 735 C C . ILE A 1 101 ? -3.279 -2.365 -2.602 1.00 98.50 101 ILE A C 1
ATOM 737 O O . ILE A 1 101 ? -3.243 -1.353 -1.909 1.00 98.50 101 ILE A O 1
ATOM 741 N N . THR A 1 102 ? -4.217 -3.291 -2.446 1.00 98.62 102 THR A N 1
ATOM 742 C CA . THR A 1 102 ? -5.275 -3.191 -1.439 1.00 98.62 102 THR A CA 1
ATOM 743 C C . THR A 1 102 ? -4.930 -4.061 -0.241 1.00 98.62 102 THR A C 1
ATOM 745 O O . THR A 1 102 ? -4.633 -5.251 -0.376 1.00 98.62 102 THR A O 1
ATOM 748 N N . ILE A 1 103 ? -5.005 -3.458 0.939 1.00 98.44 103 ILE A N 1
ATOM 749 C CA . ILE A 1 103 ? -4.724 -4.092 2.219 1.00 98.44 103 ILE A CA 1
ATOM 750 C C . ILE A 1 103 ? -6.054 -4.237 2.957 1.00 98.44 103 ILE A C 1
ATOM 752 O O . ILE A 1 103 ? -6.732 -3.249 3.236 1.00 98.44 103 ILE A O 1
ATOM 756 N N . ARG A 1 104 ? -6.438 -5.477 3.250 1.00 97.38 104 ARG A N 1
ATOM 757 C CA . ARG A 1 104 ? -7.632 -5.845 4.021 1.00 97.38 104 ARG A CA 1
ATOM 758 C C . ARG A 1 104 ? -7.220 -6.685 5.219 1.00 97.38 104 ARG A C 1
ATOM 760 O O . ARG A 1 104 ? -6.087 -7.161 5.305 1.00 97.38 104 ARG A O 1
ATOM 767 N N . ASP A 1 105 ? -8.160 -6.916 6.126 1.00 94.19 105 ASP A N 1
ATOM 768 C CA . ASP A 1 105 ? -7.927 -7.803 7.260 1.00 94.19 105 ASP A CA 1
ATOM 769 C C . ASP A 1 105 ? -7.556 -9.213 6.766 1.00 94.19 105 ASP A C 1
ATOM 771 O O . ASP A 1 105 ? -8.363 -9.928 6.175 1.00 94.19 105 ASP A O 1
ATOM 775 N N . GLY A 1 106 ? -6.292 -9.593 6.970 1.00 91.25 106 GLY A N 1
ATOM 776 C CA . GLY A 1 106 ? -5.755 -10.906 6.602 1.00 91.25 106 GLY A CA 1
ATOM 777 C C . GLY A 1 106 ? -5.453 -11.126 5.115 1.00 91.25 106 GLY A C 1
ATOM 778 O O . GLY A 1 106 ? -4.980 -12.209 4.777 1.00 91.25 106 GLY A O 1
ATOM 779 N N . ILE A 1 107 ? -5.685 -10.146 4.234 1.00 95.94 107 ILE A N 1
ATOM 780 C CA . ILE A 1 107 ? -5.465 -10.288 2.785 1.00 95.94 107 ILE A CA 1
ATOM 781 C C . ILE A 1 107 ? -4.748 -9.054 2.238 1.00 95.94 107 ILE A C 1
ATOM 783 O O . ILE A 1 107 ? -5.187 -7.923 2.444 1.00 95.94 107 ILE A O 1
ATOM 787 N N . LEU A 1 108 ? -3.666 -9.283 1.495 1.00 97.94 108 LEU A N 1
ATOM 788 C CA . LEU A 1 108 ? -2.953 -8.265 0.729 1.00 97.94 108 LEU A CA 1
ATOM 789 C C . LEU A 1 108 ? -3.036 -8.653 -0.750 1.00 97.94 108 LEU A C 1
ATOM 791 O O . LEU A 1 108 ? -2.776 -9.805 -1.098 1.00 97.94 108 LEU A O 1
ATOM 795 N N . GLN A 1 109 ? -3.402 -7.710 -1.616 1.00 98.12 109 GLN A N 1
ATOM 796 C CA . GLN A 1 109 ? -3.607 -7.980 -3.039 1.00 98.12 109 GLN A CA 1
ATOM 797 C C . GLN A 1 109 ? -3.043 -6.858 -3.910 1.00 98.12 109 GLN A C 1
ATOM 799 O O . GLN A 1 109 ? -3.312 -5.689 -3.651 1.00 98.12 109 GLN A O 1
ATOM 804 N N . ALA A 1 110 ? -2.329 -7.224 -4.976 1.00 97.50 110 ALA A N 1
ATOM 805 C CA . ALA A 1 110 ? -1.929 -6.323 -6.054 1.00 97.50 110 ALA A CA 1
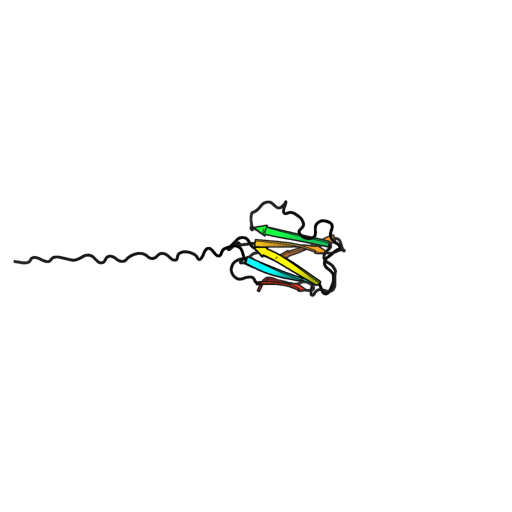ATOM 806 C C . ALA A 1 110 ? -2.836 -6.514 -7.281 1.00 97.50 110 ALA A C 1
ATOM 808 O O . ALA A 1 110 ? -3.215 -7.646 -7.601 1.00 97.50 110 ALA A O 1
ATOM 809 N N . GLY A 1 111 ? -3.188 -5.417 -7.953 1.00 94.19 111 GLY A N 1
ATOM 810 C CA . GLY A 1 111 ? -4.052 -5.395 -9.135 1.00 94.19 111 GLY A CA 1
ATOM 811 C C . GLY A 1 111 ? -3.886 -4.154 -9.998 1.00 94.19 111 GLY A C 1
ATOM 812 O O . GLY A 1 111 ? -3.225 -3.179 -9.565 1.00 94.19 111 GLY A O 1
#

pLDDT: mean 87.93, std 14.79, range [47.09, 98.62]

Secondary structure (DSSP, 8-state):
-----PPP---------------EEEEEEE-SSS-EEEEEEEETTS-S-PPPSSTTSPPB-SSEEEEEEE-SS--EEEEEEETTS-EEEEEEE-TTT--EEEEETTEEEE-